Protein AF-A0A357D593-F1 (afdb_monomer_lite)

Radius of gyration: 16.41 Å; chains: 1; bounding box: 34×24×51 Å

Secondary structure (DSSP, 8-state):
---------------SSS--------------SS-HHHHGGGEEEEEETTTTEEEEEETT-TT-TT--EEEE---SS-GGG------HHHHH-TT-----

pLDDT: mean 88.84, std 8.5, range [47.25, 97.44]

Foldseek 3Di:
DPPDDDDDDDDDDDPDPDDDDDDDDDDDQDQQDDGRVVQVVQKDWDQDPVVLWIWIHRPVDPVCRPDIDIDHDDDPDDSVVDDDDPDPCVVQPDVGDPDD

Structure (mmCIF, N/CA/C/O backbone):
data_AF-A0A357D593-F1
#
_entry.id   AF-A0A357D593-F1
#
loop_
_atom_site.group_PDB
_atom_site.id
_atom_site.type_symbol
_atom_site.label_atom_id
_atom_site.label_alt_id
_atom_site.label_comp_id
_atom_site.label_asym_id
_atom_site.label_entity_id
_atom_site.label_seq_id
_atom_site.pdbx_PDB_ins_code
_atom_site.Cartn_x
_atom_site.Cartn_y
_atom_site.Cartn_z
_atom_site.occupancy
_atom_site.B_iso_or_equiv
_atom_site.auth_seq_id
_atom_site.auth_comp_id
_atom_site.auth_asym_id
_atom_site.auth_atom_id
_atom_site.pdbx_PDB_model_num
ATOM 1 N N . MET A 1 1 ? -7.719 -14.061 -19.957 1.00 47.25 1 MET A N 1
ATOM 2 C CA . MET A 1 1 ? -6.507 -13.884 -19.135 1.00 47.25 1 MET A CA 1
ATOM 3 C C . MET A 1 1 ? -6.987 -13.816 -17.706 1.00 47.25 1 MET A C 1
ATOM 5 O O . MET A 1 1 ? -7.668 -12.855 -17.372 1.00 47.25 1 MET A O 1
ATOM 9 N N . ASP A 1 2 ? -6.719 -14.845 -16.912 1.00 61.16 2 ASP A N 1
ATOM 10 C CA . ASP A 1 2 ? -6.913 -14.758 -15.468 1.00 61.16 2 ASP A CA 1
ATOM 11 C C . ASP A 1 2 ? -5.902 -13.734 -14.951 1.00 61.16 2 ASP A C 1
ATOM 13 O O . ASP A 1 2 ? -4.700 -13.913 -15.133 1.00 61.16 2 ASP A O 1
ATOM 17 N N . ALA A 1 3 ? -6.376 -12.614 -14.411 1.00 68.88 3 ALA A N 1
ATOM 18 C CA . ALA A 1 3 ? -5.523 -11.658 -13.721 1.00 68.88 3 ALA A CA 1
ATOM 19 C C . ALA A 1 3 ? -5.397 -12.153 -12.273 1.00 68.88 3 ALA A C 1
ATOM 21 O O . ALA A 1 3 ? -6.363 -12.020 -11.519 1.00 68.88 3 ALA A O 1
ATOM 22 N N . PRO A 1 4 ? -4.282 -12.794 -11.876 1.00 78.56 4 PRO A N 1
ATOM 23 C CA . PRO A 1 4 ? -4.179 -13.363 -10.542 1.00 78.56 4 PRO A CA 1
ATOM 24 C C . PRO A 1 4 ? -4.175 -12.235 -9.508 1.00 78.56 4 PRO A C 1
ATOM 26 O O . PRO A 1 4 ? -3.259 -11.415 -9.464 1.00 78.56 4 PRO A O 1
ATOM 29 N N . VAL A 1 5 ? -5.204 -12.210 -8.663 1.00 89.44 5 VAL A N 1
ATOM 30 C CA . VAL A 1 5 ? -5.307 -11.296 -7.523 1.00 89.44 5 VAL A CA 1
ATOM 31 C C . VAL A 1 5 ? -5.110 -12.096 -6.244 1.00 89.44 5 VAL A C 1
ATOM 33 O O . VAL A 1 5 ? -5.758 -13.120 -6.032 1.00 89.44 5 VAL A O 1
ATOM 36 N N . LYS A 1 6 ? -4.224 -11.618 -5.367 1.00 91.75 6 LYS A N 1
ATOM 37 C CA . LYS A 1 6 ? -4.105 -12.140 -4.005 1.00 91.75 6 LYS A CA 1
ATOM 38 C C . LYS A 1 6 ? -5.057 -11.368 -3.098 1.00 91.75 6 LYS A C 1
ATOM 40 O O . LYS A 1 6 ? -4.897 -10.163 -2.933 1.00 91.75 6 LYS A O 1
ATOM 45 N N . ILE A 1 7 ? -6.006 -12.071 -2.488 1.00 93.25 7 ILE A N 1
ATOM 46 C CA . ILE A 1 7 ? -6.930 -11.499 -1.505 1.00 93.25 7 ILE A CA 1
ATOM 47 C C . ILE A 1 7 ? -6.469 -11.906 -0.105 1.00 93.25 7 ILE A C 1
ATOM 49 O O . ILE A 1 7 ? -6.196 -13.077 0.156 1.00 93.25 7 ILE A O 1
ATOM 53 N N . LEU A 1 8 ? -6.373 -10.926 0.790 1.00 94.31 8 LEU A N 1
ATOM 54 C CA . LEU A 1 8 ? -6.097 -11.108 2.212 1.00 94.31 8 LEU A CA 1
ATOM 55 C C . LEU A 1 8 ? -7.285 -10.551 2.994 1.00 94.31 8 LEU A C 1
ATOM 57 O O . LEU A 1 8 ? -7.742 -9.450 2.704 1.00 94.31 8 LEU A O 1
ATOM 61 N N . SER A 1 9 ? -7.775 -11.305 3.976 1.00 95.25 9 SER A N 1
ATOM 62 C CA . SER A 1 9 ? -8.865 -10.879 4.857 1.00 95.25 9 SER A CA 1
ATOM 63 C C . SER A 1 9 ? -8.381 -10.892 6.299 1.00 95.25 9 SER A C 1
ATOM 65 O O . SER A 1 9 ? -7.834 -11.896 6.755 1.00 95.25 9 SER A O 1
ATOM 67 N N . LEU A 1 10 ? -8.595 -9.787 7.010 1.00 95.00 10 LEU A N 1
ATOM 68 C CA . LEU A 1 10 ? -8.281 -9.633 8.426 1.00 95.00 10 LEU A CA 1
ATOM 69 C C . LEU A 1 10 ? -9.560 -9.252 9.172 1.00 95.00 10 LEU A C 1
ATOM 71 O O . LEU A 1 10 ? -10.221 -8.278 8.821 1.00 95.00 10 LEU A O 1
ATOM 75 N N . THR A 1 11 ? -9.884 -10.004 10.219 1.00 94.94 11 THR A N 1
ATOM 76 C CA . THR A 1 11 ? -10.983 -9.694 11.136 1.00 94.94 11 THR A CA 1
ATOM 77 C C . THR A 1 11 ? -10.395 -9.434 12.512 1.00 94.94 11 THR A C 1
ATOM 79 O O . THR A 1 11 ? -9.663 -10.269 13.038 1.00 94.94 11 THR A O 1
ATOM 82 N N . LEU A 1 12 ? -10.709 -8.274 13.085 1.00 93.38 12 LEU A N 1
ATOM 83 C CA . LEU A 1 12 ? -10.288 -7.886 14.427 1.00 93.38 12 LEU A CA 1
ATOM 84 C C . LEU A 1 12 ? -11.505 -7.889 15.350 1.00 93.38 12 LEU A C 1
ATOM 86 O O . LEU A 1 12 ? -12.553 -7.349 15.001 1.00 93.38 12 LEU A O 1
ATOM 90 N N . GLN A 1 13 ? -11.356 -8.491 16.527 1.00 94.94 13 GLN A N 1
ATOM 91 C CA . GLN A 1 13 ? -12.378 -8.509 17.567 1.00 94.94 13 GLN A CA 1
ATOM 92 C C . GLN A 1 13 ? -11.778 -7.951 18.854 1.00 94.94 13 GLN A C 1
ATOM 94 O O . GLN A 1 13 ? -10.794 -8.483 19.363 1.00 94.94 13 GLN A O 1
ATOM 99 N N . ASN A 1 14 ? -12.388 -6.896 19.392 1.00 95.50 14 ASN A N 1
ATOM 100 C CA . ASN A 1 14 ? -12.081 -6.431 20.738 1.00 95.50 14 ASN A CA 1
ATOM 101 C C . ASN A 1 14 ? -12.795 -7.338 21.751 1.00 95.50 14 ASN A C 1
ATOM 103 O O . ASN A 1 14 ? -14.022 -7.423 21.749 1.00 95.50 14 ASN A O 1
ATOM 107 N N . THR A 1 15 ? -12.032 -8.049 22.578 1.00 97.00 15 THR A N 1
ATOM 108 C CA . THR A 1 15 ? -12.555 -9.015 23.559 1.00 97.00 15 THR A CA 1
ATOM 109 C C . THR A 1 15 ? -12.776 -8.410 24.944 1.00 97.00 15 THR A C 1
ATOM 111 O O . THR A 1 15 ? -13.259 -9.096 25.841 1.00 97.00 15 THR A O 1
ATOM 114 N N . GLU A 1 16 ? -12.404 -7.147 25.140 1.00 96.62 16 GLU A N 1
ATOM 115 C CA . GLU A 1 16 ? -12.501 -6.442 26.414 1.00 96.62 16 GLU A CA 1
ATOM 116 C C . GLU A 1 16 ? -13.566 -5.343 26.353 1.00 96.62 16 GLU A C 1
ATOM 118 O O . GLU A 1 16 ? -13.900 -4.831 25.286 1.00 96.62 16 GLU A O 1
ATOM 123 N N . ASN A 1 17 ? -14.078 -4.930 27.514 1.00 96.31 17 ASN A N 1
ATOM 124 C CA . ASN A 1 17 ? -15.085 -3.867 27.613 1.00 96.31 17 ASN A CA 1
ATOM 125 C C . ASN A 1 17 ? -14.459 -2.458 27.687 1.00 96.31 17 ASN A C 1
ATOM 127 O O . ASN A 1 17 ? -14.912 -1.602 28.445 1.00 96.31 17 ASN A O 1
ATOM 131 N N . VAL A 1 18 ? -13.366 -2.245 26.953 1.00 97.44 18 VAL A N 1
ATOM 132 C CA . VAL A 1 18 ? -12.633 -0.975 26.879 1.00 97.44 18 VAL A CA 1
ATOM 133 C C . VAL A 1 18 ? -12.427 -0.634 25.412 1.00 97.44 18 VAL A C 1
ATOM 135 O O . VAL A 1 18 ? -12.052 -1.504 24.628 1.00 97.44 18 VAL A O 1
ATOM 138 N N . GLU A 1 19 ? -12.667 0.619 25.039 1.00 96.38 19 GLU A N 1
ATOM 139 C CA . GLU A 1 19 ? -12.468 1.099 23.672 1.00 96.38 19 GLU A CA 1
ATOM 140 C C . GLU A 1 19 ? -10.993 0.990 23.243 1.00 96.38 19 GLU A C 1
ATOM 142 O O . GLU A 1 19 ? -10.073 1.216 24.034 1.00 96.38 19 GLU A O 1
ATOM 147 N N . ARG A 1 20 ? -10.766 0.602 21.984 1.00 94.88 20 ARG A N 1
ATOM 148 C CA . ARG A 1 20 ? -9.434 0.431 21.394 1.00 94.88 20 ARG A CA 1
ATOM 149 C C . ARG A 1 20 ? -9.385 1.160 20.060 1.00 94.88 20 ARG A C 1
ATOM 151 O O . ARG A 1 20 ? -10.199 0.888 19.183 1.00 94.88 20 ARG A O 1
ATOM 158 N N . GLU A 1 21 ? -8.389 2.019 19.903 1.00 92.06 21 GLU A N 1
ATOM 159 C CA . GLU A 1 21 ? -8.020 2.603 18.618 1.00 92.06 21 GLU A CA 1
ATOM 160 C C . GLU A 1 21 ? -6.879 1.770 18.023 1.00 92.06 21 GLU A C 1
ATOM 162 O O . GLU A 1 21 ? -5.872 1.519 18.690 1.00 92.06 21 GLU A O 1
ATOM 167 N N . LEU A 1 22 ? -7.063 1.270 16.801 1.00 91.94 22 LEU A N 1
ATOM 168 C CA . LEU A 1 22 ? -6.127 0.359 16.145 1.00 91.94 22 LEU A CA 1
ATOM 169 C C . LEU A 1 22 ? -5.811 0.857 14.738 1.00 91.94 22 LEU A C 1
ATOM 171 O O . LEU A 1 22 ? -6.718 1.173 13.971 1.00 91.94 22 LEU A O 1
ATOM 175 N N . SER A 1 23 ? -4.532 0.801 14.379 1.00 92.44 23 SER A N 1
ATOM 176 C CA . SER A 1 23 ? -4.066 1.011 13.009 1.00 92.44 23 SER A CA 1
ATOM 177 C C . SER A 1 23 ? -3.519 -0.296 12.453 1.00 92.44 23 SER A C 1
ATOM 179 O O . SER A 1 23 ? -2.765 -1.003 13.122 1.00 92.44 23 SER A O 1
ATOM 181 N N . VAL A 1 24 ? -3.895 -0.619 11.217 1.00 93.12 24 VAL A N 1
ATOM 182 C CA . VAL A 1 24 ? -3.414 -1.803 10.500 1.00 93.12 24 VAL A CA 1
ATOM 183 C C . VAL A 1 24 ? -2.610 -1.341 9.300 1.00 93.12 24 VAL A C 1
ATOM 185 O O . VAL A 1 24 ? -3.118 -0.586 8.474 1.00 93.12 24 VAL A O 1
ATOM 188 N N . THR A 1 25 ? -1.393 -1.861 9.165 1.00 93.06 25 THR A N 1
ATOM 189 C CA . THR A 1 25 ? -0.547 -1.572 8.007 1.00 93.06 25 THR A CA 1
ATOM 190 C C . THR A 1 25 ? -0.150 -2.858 7.308 1.00 93.06 25 THR A C 1
ATOM 192 O O . THR A 1 25 ? 0.370 -3.784 7.930 1.00 93.06 25 THR A O 1
ATOM 195 N N . TYR A 1 26 ? -0.378 -2.909 5.997 1.00 93.31 26 TYR A N 1
ATOM 196 C CA . TYR A 1 26 ? 0.119 -3.981 5.148 1.00 93.31 26 TYR A CA 1
ATOM 197 C C . TYR A 1 26 ? 1.369 -3.513 4.405 1.00 93.31 26 TYR A C 1
ATOM 199 O O . TYR A 1 26 ? 1.313 -2.561 3.630 1.00 93.31 26 TYR A O 1
ATOM 207 N N . TYR A 1 27 ? 2.489 -4.194 4.638 1.00 92.38 27 TYR A N 1
ATOM 208 C CA . TYR A 1 27 ? 3.755 -3.928 3.964 1.00 92.38 27 TYR A CA 1
ATOM 209 C C . TYR A 1 27 ? 4.050 -5.007 2.925 1.00 92.38 27 TYR A C 1
ATOM 211 O O . TYR A 1 27 ? 3.923 -6.203 3.197 1.00 92.38 27 TYR A O 1
ATOM 219 N N . LEU A 1 28 ? 4.500 -4.583 1.747 1.00 92.25 28 LEU A N 1
ATOM 220 C CA . LEU A 1 28 ? 5.019 -5.462 0.709 1.00 92.25 28 LEU A CA 1
ATOM 221 C C . LEU A 1 28 ? 6.156 -4.770 -0.041 1.00 92.25 28 LEU A C 1
ATOM 223 O O . LEU A 1 28 ? 6.235 -3.543 -0.071 1.00 92.25 28 LEU A O 1
ATOM 227 N N . GLU A 1 29 ? 7.009 -5.556 -0.692 1.00 90.44 29 GLU A N 1
ATOM 228 C CA . GLU A 1 29 ? 8.054 -5.035 -1.572 1.00 90.44 29 GLU A CA 1
ATOM 229 C C . GLU A 1 29 ? 7.777 -5.429 -3.022 1.00 90.44 29 GLU A C 1
ATOM 231 O O . GLU A 1 29 ? 7.669 -6.609 -3.364 1.00 90.44 29 GLU A O 1
ATOM 236 N N . TRP A 1 30 ? 7.666 -4.423 -3.888 1.00 92.44 30 TRP A N 1
ATOM 237 C CA . TRP A 1 30 ? 7.454 -4.613 -5.317 1.00 92.44 30 TRP A CA 1
ATOM 238 C C . TRP A 1 30 ? 8.708 -5.195 -5.982 1.00 92.44 30 TRP A C 1
ATOM 240 O O . TRP A 1 30 ? 9.800 -4.645 -5.855 1.00 92.44 30 TRP A O 1
ATOM 250 N N . VAL A 1 31 ? 8.547 -6.289 -6.734 1.00 90.56 31 VAL A N 1
ATOM 251 C CA . VAL A 1 31 ? 9.622 -6.843 -7.579 1.00 90.56 31 VAL A CA 1
ATOM 252 C C . VAL A 1 31 ? 9.511 -6.337 -9.016 1.00 90.56 31 VAL A C 1
ATOM 254 O O . VAL A 1 31 ? 10.499 -5.861 -9.563 1.00 90.56 31 VAL A O 1
ATOM 257 N N . LEU A 1 32 ? 8.321 -6.447 -9.626 1.00 88.38 32 LEU A N 1
ATOM 258 C CA . LEU A 1 32 ? 7.992 -5.974 -10.985 1.00 88.38 32 LEU A CA 1
ATOM 259 C C . LEU A 1 32 ? 9.088 -6.266 -12.037 1.00 88.38 32 LEU A C 1
ATOM 261 O O . LEU A 1 32 ? 9.575 -5.368 -12.726 1.00 88.38 32 LEU A O 1
ATOM 265 N N . GLY A 1 33 ? 9.483 -7.541 -12.126 1.00 85.56 33 GLY A N 1
ATOM 266 C CA . GLY A 1 33 ? 10.487 -8.087 -13.045 1.00 85.56 33 GLY A CA 1
ATOM 267 C C . GLY A 1 33 ? 11.187 -9.303 -12.425 1.00 85.56 33 GLY A C 1
ATOM 268 O O . GLY A 1 33 ? 10.576 -10.018 -11.636 1.00 85.56 33 GLY A O 1
ATOM 269 N N . VAL A 1 34 ? 12.458 -9.542 -12.766 1.00 82.25 34 VAL A N 1
ATOM 270 C CA . VAL A 1 34 ? 13.191 -10.751 -12.329 1.00 82.25 34 VAL A CA 1
ATOM 271 C C . VAL A 1 34 ? 13.701 -10.658 -10.886 1.00 82.25 34 VAL A C 1
ATOM 273 O O . VAL A 1 34 ? 13.685 -11.654 -10.167 1.00 82.25 34 VAL A O 1
ATOM 276 N N . GLY A 1 35 ? 14.146 -9.480 -10.441 1.00 84.44 35 GLY A N 1
ATOM 277 C CA . GLY A 1 35 ? 14.770 -9.325 -9.128 1.00 84.44 35 GLY A CA 1
ATOM 278 C C . GLY A 1 35 ? 14.550 -7.946 -8.522 1.00 84.44 35 GLY A C 1
ATOM 279 O O . GLY A 1 35 ? 14.677 -6.926 -9.197 1.00 84.44 35 GLY A O 1
ATOM 280 N N . ARG A 1 36 ? 14.254 -7.919 -7.219 1.00 85.50 36 ARG A N 1
ATOM 281 C CA . ARG A 1 36 ? 13.971 -6.691 -6.464 1.00 85.50 36 ARG A CA 1
ATOM 282 C C . ARG A 1 36 ? 15.110 -5.680 -6.553 1.00 85.50 36 ARG A C 1
ATOM 284 O O . ARG A 1 36 ? 14.861 -4.522 -6.847 1.00 85.50 36 ARG A O 1
ATOM 291 N N . GLU A 1 37 ? 16.344 -6.105 -6.290 1.00 85.69 37 GLU A N 1
ATOM 292 C CA . GLU A 1 37 ? 17.494 -5.192 -6.198 1.00 85.69 37 GLU A CA 1
ATOM 293 C C . GLU A 1 37 ? 17.752 -4.436 -7.503 1.00 85.69 37 GLU A C 1
ATOM 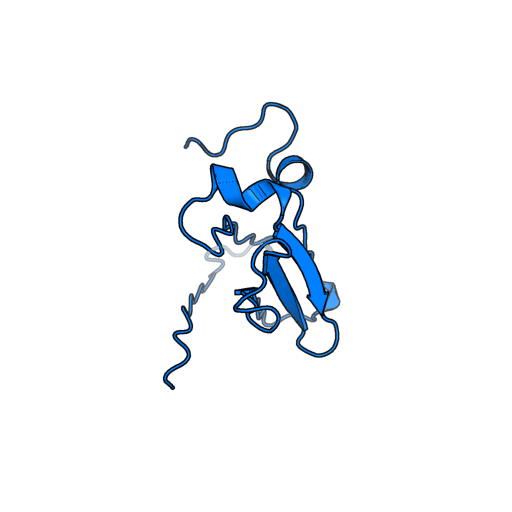295 O O . GLU A 1 37 ? 18.083 -3.256 -7.481 1.00 85.69 37 GLU A O 1
ATOM 300 N N . GLN A 1 38 ? 17.537 -5.105 -8.635 1.00 86.25 38 GLN A N 1
ATOM 301 C CA . GLN A 1 38 ? 17.738 -4.526 -9.961 1.00 86.25 38 GLN A CA 1
ATOM 302 C C . GL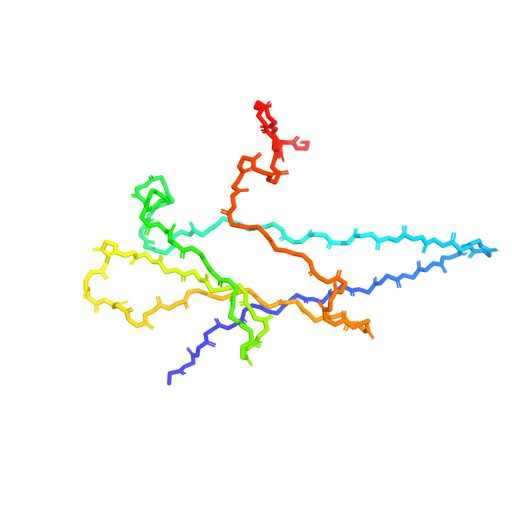N A 1 38 ? 16.613 -3.554 -10.333 1.00 86.25 38 GLN A C 1
ATOM 304 O O . GLN A 1 38 ? 16.856 -2.559 -11.008 1.00 86.25 38 GLN A O 1
ATOM 309 N N . ASN A 1 39 ? 15.387 -3.828 -9.878 1.00 87.38 39 ASN A N 1
ATOM 310 C CA . ASN A 1 39 ? 14.201 -3.075 -10.278 1.00 87.38 39 ASN A CA 1
ATOM 311 C C . ASN A 1 39 ? 13.827 -1.947 -9.319 1.00 87.38 39 ASN A C 1
ATOM 313 O O . ASN A 1 39 ? 13.216 -0.978 -9.760 1.00 87.38 39 ASN A O 1
ATOM 317 N N . ALA A 1 40 ? 14.173 -2.052 -8.033 1.00 88.75 40 ALA A N 1
ATOM 318 C CA . ALA A 1 40 ? 13.760 -1.105 -6.998 1.00 88.75 40 ALA A CA 1
ATOM 319 C C . ALA A 1 40 ? 14.000 0.374 -7.371 1.00 88.75 40 ALA A C 1
ATOM 321 O O . ALA A 1 40 ? 13.074 1.162 -7.182 1.00 88.75 40 ALA A O 1
ATOM 322 N N . PRO A 1 41 ? 15.144 0.772 -7.972 1.00 90.81 41 PRO A N 1
ATOM 323 C CA . PRO A 1 41 ? 15.368 2.164 -8.379 1.00 90.81 41 PRO A CA 1
ATOM 324 C C . PRO A 1 41 ? 14.443 2.668 -9.498 1.00 90.81 41 PRO A C 1
ATOM 326 O O . PRO A 1 41 ? 14.331 3.873 -9.706 1.00 90.81 41 PRO A O 1
ATOM 329 N N . PHE A 1 42 ? 13.806 1.762 -10.242 1.00 91.31 42 PHE A N 1
ATOM 330 C CA . PHE A 1 42 ? 12.961 2.067 -11.400 1.00 91.31 42 PHE A CA 1
ATOM 331 C C . PHE A 1 42 ? 11.470 1.865 -11.117 1.00 91.31 42 PHE A C 1
ATOM 333 O O . PHE A 1 42 ? 10.640 2.030 -12.017 1.00 91.31 42 PHE A O 1
ATOM 340 N N . ILE A 1 43 ? 11.114 1.492 -9.888 1.00 92.62 43 ILE A N 1
ATOM 341 C CA . ILE A 1 43 ? 9.721 1.346 -9.488 1.00 92.62 43 ILE A CA 1
ATOM 342 C C . ILE A 1 43 ? 9.193 2.703 -9.040 1.00 92.62 43 ILE A C 1
ATOM 344 O O . ILE A 1 43 ? 9.683 3.302 -8.088 1.00 92.62 43 ILE A O 1
ATOM 348 N N . ILE A 1 44 ? 8.155 3.167 -9.729 1.00 93.56 44 ILE A N 1
ATOM 349 C CA . ILE A 1 44 ? 7.399 4.356 -9.348 1.00 93.56 44 ILE A CA 1
ATOM 350 C C . ILE A 1 44 ? 6.060 3.896 -8.797 1.00 93.56 44 ILE A C 1
ATOM 352 O O . ILE A 1 44 ? 5.384 3.064 -9.410 1.00 93.56 44 ILE A O 1
ATOM 356 N N . THR A 1 45 ? 5.684 4.466 -7.657 1.00 95.38 45 THR A N 1
ATOM 357 C CA . THR A 1 45 ? 4.372 4.268 -7.049 1.00 95.38 45 THR A CA 1
ATOM 358 C C . THR A 1 45 ? 3.558 5.555 -7.090 1.00 95.38 45 THR A C 1
ATOM 360 O O . THR A 1 45 ? 4.110 6.653 -7.169 1.00 95.38 45 THR A O 1
ATOM 363 N N . GLY A 1 46 ? 2.236 5.423 -7.071 1.00 94.50 46 GLY A N 1
ATOM 364 C CA . GLY A 1 46 ? 1.322 6.555 -7.001 1.00 94.50 46 GLY A CA 1
ATOM 365 C C . GLY A 1 46 ? -0.059 6.108 -6.555 1.00 94.50 46 GLY A C 1
ATOM 366 O O . GLY A 1 46 ? -0.542 5.064 -6.994 1.00 94.50 46 GLY A O 1
ATOM 367 N N . TYR A 1 47 ? -0.678 6.883 -5.668 1.00 93.38 47 TYR A N 1
ATOM 368 C CA . TYR A 1 47 ? -2.065 6.660 -5.282 1.00 93.38 47 TYR A CA 1
ATOM 369 C C . TYR A 1 47 ? -2.989 7.138 -6.403 1.00 93.38 47 TYR A C 1
ATOM 371 O O . TYR A 1 47 ? -2.933 8.304 -6.800 1.00 93.38 47 TYR A O 1
ATOM 379 N N . ASP A 1 48 ? -3.826 6.242 -6.914 1.00 92.81 48 ASP A N 1
ATOM 380 C CA . ASP A 1 48 ? -4.839 6.569 -7.908 1.00 92.81 48 ASP A CA 1
ATOM 381 C C . ASP A 1 48 ? -6.192 6.781 -7.225 1.00 92.81 48 ASP A C 1
ATOM 383 O O . ASP A 1 48 ? -6.806 5.846 -6.715 1.00 92.81 48 ASP A O 1
ATOM 387 N N . GLN A 1 49 ? -6.667 8.027 -7.234 1.00 90.19 49 GLN A N 1
ATOM 388 C CA . GLN A 1 49 ? -7.919 8.410 -6.575 1.00 90.19 49 GLN A CA 1
ATOM 389 C C . GLN A 1 49 ? -9.154 7.761 -7.206 1.00 90.19 49 GLN A C 1
ATOM 391 O O . GLN A 1 49 ? -10.155 7.583 -6.523 1.00 90.19 49 GLN A O 1
ATOM 396 N N . ASN A 1 50 ? -9.097 7.408 -8.494 1.00 91.69 50 ASN A N 1
ATOM 397 C CA . ASN A 1 50 ? -10.242 6.822 -9.189 1.00 91.69 50 ASN A CA 1
ATOM 398 C C . ASN A 1 50 ? -10.488 5.371 -8.763 1.00 91.69 50 ASN A C 1
ATOM 400 O O . ASN A 1 50 ? -11.635 4.956 -8.625 1.00 91.69 50 ASN A O 1
ATOM 404 N N . SER A 1 51 ? -9.417 4.595 -8.579 1.00 90.12 51 SER A N 1
ATOM 405 C CA . SER A 1 51 ? -9.493 3.202 -8.127 1.00 90.12 51 SER A CA 1
ATOM 406 C C . SER A 1 51 ? -9.365 3.029 -6.613 1.00 90.12 51 SER A C 1
ATOM 408 O O . SER A 1 51 ? -9.691 1.958 -6.105 1.00 90.12 51 SER A O 1
ATOM 410 N N . GLY A 1 52 ? -8.875 4.041 -5.891 1.00 90.62 52 GLY A N 1
ATOM 411 C CA . GLY A 1 52 ? -8.605 3.954 -4.454 1.00 90.62 52 GLY A CA 1
ATOM 412 C C . GLY A 1 52 ? -7.414 3.051 -4.113 1.00 90.62 52 GLY A C 1
ATOM 413 O O . GLY A 1 52 ? -7.324 2.532 -2.997 1.00 90.62 52 GLY A O 1
ATOM 414 N N . ALA A 1 53 ? -6.514 2.818 -5.074 1.00 93.19 53 ALA A N 1
ATOM 415 C CA . ALA A 1 53 ? -5.406 1.878 -4.949 1.00 93.19 53 ALA A CA 1
ATOM 416 C C . ALA A 1 53 ? -4.042 2.561 -5.092 1.00 93.19 53 ALA A C 1
ATOM 418 O O . ALA A 1 53 ? -3.864 3.526 -5.840 1.00 93.19 53 ALA A O 1
ATOM 419 N N . LEU A 1 54 ? -3.039 1.999 -4.418 1.00 94.88 54 LEU A N 1
ATOM 420 C CA . LEU A 1 54 ? -1.643 2.300 -4.702 1.00 94.88 54 LEU A CA 1
ATOM 421 C C . LEU A 1 54 ? -1.218 1.520 -5.944 1.00 94.88 54 LEU A C 1
ATOM 423 O O . LEU A 1 54 ? -1.158 0.290 -5.926 1.00 94.88 54 LEU A O 1
ATOM 427 N N . LEU A 1 55 ? -0.902 2.240 -7.013 1.00 94.81 55 LEU A N 1
ATOM 428 C CA . LEU A 1 55 ? -0.369 1.670 -8.240 1.00 94.81 55 LEU A CA 1
ATOM 429 C C . LEU A 1 55 ? 1.155 1.663 -8.197 1.00 94.81 55 LEU A C 1
ATOM 431 O O . LEU A 1 55 ? 1.775 2.585 -7.670 1.00 94.81 55 LEU A O 1
ATOM 435 N N . ALA A 1 56 ? 1.760 0.641 -8.792 1.00 94.50 56 ALA A N 1
ATOM 436 C CA . ALA A 1 56 ? 3.201 0.501 -8.925 1.00 94.50 56 ALA A CA 1
ATOM 437 C C . ALA A 1 56 ? 3.562 0.035 -10.336 1.00 94.50 56 ALA A C 1
ATOM 439 O O . ALA A 1 56 ? 2.951 -0.892 -10.868 1.00 94.50 56 ALA A O 1
ATOM 440 N N . ARG A 1 57 ? 4.582 0.643 -10.942 1.00 93.00 57 ARG A N 1
ATOM 441 C CA . ARG A 1 57 ? 5.108 0.216 -12.246 1.00 93.00 57 ARG A CA 1
ATOM 442 C C . ARG A 1 57 ? 6.622 0.328 -12.303 1.00 93.00 57 ARG A C 1
ATOM 444 O O . ARG A 1 57 ? 7.199 1.220 -11.689 1.00 93.00 57 ARG A O 1
ATOM 451 N N . ASN A 1 58 ? 7.244 -0.536 -13.097 1.00 91.94 58 ASN A N 1
ATOM 452 C CA . ASN A 1 58 ? 8.663 -0.452 -13.426 1.00 91.94 58 ASN A CA 1
ATOM 453 C C . ASN A 1 58 ? 8.834 0.344 -14.730 1.00 91.94 58 ASN A C 1
ATOM 455 O O . ASN A 1 58 ? 8.457 -0.138 -15.797 1.00 91.94 58 ASN A O 1
ATOM 459 N N . VAL A 1 59 ? 9.393 1.556 -14.663 1.00 88.75 59 VAL A N 1
ATOM 460 C CA . VAL A 1 59 ? 9.532 2.428 -15.849 1.00 88.75 59 VAL A CA 1
ATOM 461 C C . VAL A 1 59 ? 10.672 2.029 -16.786 1.00 88.75 59 VAL A C 1
ATOM 463 O O . VAL A 1 59 ? 10.744 2.528 -17.907 1.00 88.75 59 VAL A O 1
ATOM 466 N N . TYR A 1 60 ? 11.560 1.134 -16.352 1.00 85.25 60 TYR A N 1
ATOM 467 C CA . TYR A 1 60 ? 12.652 0.631 -17.184 1.00 85.25 60 TYR A CA 1
ATOM 468 C C . TYR A 1 60 ? 12.180 -0.455 -18.165 1.00 85.25 60 TYR A C 1
ATOM 470 O O . TYR A 1 60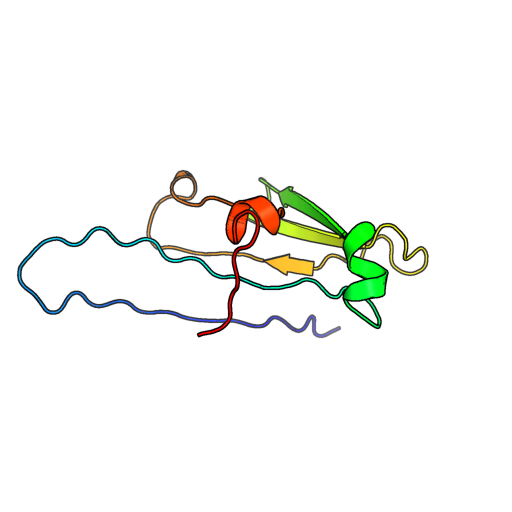 ? 12.769 -0.635 -19.232 1.00 85.25 60 TYR A O 1
ATOM 478 N N . GLN A 1 61 ? 11.085 -1.151 -17.843 1.00 76.88 61 GLN A N 1
ATOM 479 C CA . GLN A 1 61 ? 10.563 -2.240 -18.661 1.00 76.88 61 GLN A CA 1
ATOM 480 C C . GLN A 1 61 ? 9.723 -1.715 -19.835 1.00 76.88 61 GLN A C 1
ATOM 482 O O . GLN A 1 61 ? 8.538 -1.413 -19.699 1.00 76.88 61 GLN A O 1
ATOM 487 N N . LYS A 1 62 ? 10.346 -1.627 -21.015 1.00 71.81 62 LYS A N 1
ATOM 488 C CA . LYS A 1 62 ? 9.725 -1.071 -22.232 1.00 71.81 62 LYS A CA 1
ATOM 489 C C . LYS A 1 62 ? 8.721 -1.998 -22.911 1.00 71.81 62 LYS A C 1
ATOM 491 O O . LYS A 1 62 ? 7.857 -1.508 -23.629 1.00 71.81 62 LYS A O 1
ATOM 496 N N . ASP A 1 63 ? 8.816 -3.302 -22.668 1.00 73.69 63 ASP A N 1
ATOM 497 C CA . ASP A 1 63 ? 7.966 -4.300 -23.331 1.00 73.69 63 ASP A CA 1
ATOM 498 C C . ASP A 1 63 ? 6.551 -4.354 -22.733 1.00 73.69 63 ASP A C 1
ATOM 500 O O . ASP A 1 63 ? 5.611 -4.822 -23.370 1.00 73.69 63 ASP A O 1
ATOM 504 N N . PHE A 1 64 ? 6.381 -3.830 -21.512 1.00 69.06 64 PHE A N 1
ATOM 505 C CA . PHE A 1 64 ? 5.140 -3.924 -20.743 1.00 69.06 64 PHE A CA 1
ATOM 506 C C . PHE A 1 64 ? 4.760 -2.595 -20.060 1.00 69.06 64 PHE A C 1
ATOM 508 O O . PHE A 1 64 ? 4.495 -2.574 -18.858 1.00 69.06 64 PHE A O 1
ATOM 515 N N . PRO A 1 65 ? 4.675 -1.471 -20.797 1.00 67.75 65 PRO A N 1
ATOM 516 C CA . PRO A 1 65 ? 4.485 -0.140 -20.208 1.00 67.75 65 PRO A CA 1
ATOM 517 C C . PRO A 1 65 ? 3.121 0.037 -19.520 1.00 67.75 65 PRO A C 1
ATOM 519 O O . PRO A 1 65 ? 2.958 0.931 -18.693 1.00 67.75 65 PRO A O 1
ATOM 522 N N . ALA A 1 66 ? 2.149 -0.817 -19.856 1.00 73.44 66 ALA A N 1
ATOM 523 C CA . ALA A 1 66 ? 0.807 -0.837 -19.279 1.00 73.44 66 ALA A CA 1
ATOM 524 C C . ALA A 1 66 ? 0.643 -1.845 -18.123 1.00 73.44 66 ALA A C 1
ATOM 526 O O . ALA A 1 66 ? -0.477 -2.061 -17.668 1.00 73.44 66 ALA A O 1
ATOM 527 N N . HIS A 1 67 ? 1.719 -2.495 -17.664 1.00 82.62 67 HIS A N 1
ATOM 528 C CA . HIS A 1 67 ? 1.637 -3.441 -16.551 1.00 82.62 67 HIS A CA 1
ATOM 529 C C . HIS A 1 67 ? 1.837 -2.720 -15.223 1.00 82.62 67 HIS A C 1
ATOM 531 O O . HIS A 1 67 ? 2.911 -2.189 -14.933 1.00 82.62 67 HIS A O 1
ATOM 537 N N . TYR A 1 68 ? 0.787 -2.749 -14.411 1.00 89.62 68 TYR A N 1
ATOM 538 C CA . TYR A 1 68 ? 0.776 -2.193 -13.070 1.00 89.62 68 TYR A CA 1
ATOM 539 C C . TYR A 1 68 ? 0.605 -3.319 -12.056 1.00 89.62 68 TYR A C 1
ATOM 541 O O . TYR A 1 68 ? -0.265 -4.177 -12.199 1.00 89.62 68 TYR A O 1
ATOM 549 N N . GLY A 1 69 ? 1.428 -3.289 -11.013 1.00 92.12 69 GLY A N 1
ATOM 550 C CA . GLY A 1 69 ? 1.041 -3.855 -9.730 1.00 92.12 69 GLY A CA 1
ATOM 551 C C . GLY A 1 69 ? 0.077 -2.893 -9.044 1.00 92.12 69 GLY A C 1
ATOM 552 O O . GLY A 1 69 ? 0.172 -1.679 -9.230 1.00 92.12 69 GLY A O 1
ATOM 553 N N . PHE A 1 70 ? -0.844 -3.424 -8.252 1.00 94.00 70 PHE A N 1
ATOM 554 C CA . PHE A 1 70 ? -1.733 -2.605 -7.441 1.00 94.00 70 PHE A CA 1
ATOM 555 C C . PHE A 1 70 ? -1.884 -3.198 -6.045 1.00 94.00 70 PHE A C 1
ATOM 557 O O . PHE A 1 70 ? -1.823 -4.415 -5.858 1.00 94.00 70 PHE A O 1
ATOM 564 N N . LEU A 1 71 ? -2.082 -2.319 -5.070 1.00 95.19 71 LEU A N 1
ATOM 565 C CA . LEU A 1 71 ? -2.459 -2.663 -3.710 1.00 95.19 71 LEU A CA 1
ATOM 566 C C . LEU A 1 71 ? -3.699 -1.851 -3.342 1.00 95.19 71 LEU A C 1
ATOM 568 O O . LEU A 1 71 ? -3.662 -0.623 -3.334 1.00 95.19 71 LEU A O 1
ATOM 572 N N . GLY A 1 72 ? -4.787 -2.551 -3.037 1.00 93.50 72 GLY A N 1
ATOM 573 C CA . GLY A 1 72 ? -5.997 -1.965 -2.474 1.00 93.50 72 GLY A CA 1
ATOM 574 C C . GLY A 1 72 ? -6.150 -2.382 -1.018 1.00 93.50 72 GLY A C 1
ATOM 575 O O . GLY A 1 72 ? -5.832 -3.517 -0.660 1.00 93.50 72 GLY A O 1
ATOM 576 N N . ILE A 1 73 ? -6.660 -1.474 -0.190 1.00 93.12 73 ILE A N 1
ATOM 577 C CA . ILE A 1 73 ? -7.119 -1.789 1.159 1.00 93.12 73 ILE A CA 1
ATOM 578 C C . ILE A 1 73 ? -8.568 -1.343 1.280 1.00 93.12 73 ILE A C 1
ATOM 580 O O . ILE A 1 73 ? -8.914 -0.203 0.971 1.00 93.12 73 ILE A O 1
ATOM 584 N N . TRP A 1 74 ? -9.418 -2.264 1.713 1.00 91.12 74 TRP A N 1
ATOM 585 C CA . TRP A 1 74 ? -10.795 -1.959 2.044 1.00 91.12 74 TRP A CA 1
ATOM 586 C C . TRP A 1 74 ? -10.976 -2.108 3.548 1.00 91.12 74 TRP A C 1
ATOM 588 O O . TRP A 1 74 ? -10.613 -3.125 4.139 1.00 91.12 74 TRP A O 1
ATOM 598 N N . THR A 1 75 ? -11.524 -1.068 4.154 1.00 89.19 75 THR A N 1
ATOM 599 C CA . THR A 1 75 ? -11.875 -0.998 5.570 1.00 89.19 75 THR A CA 1
ATOM 600 C C . THR A 1 75 ? -13.355 -0.641 5.671 1.00 89.19 75 THR A C 1
ATOM 602 O O . THR A 1 75 ? -13.897 -0.010 4.765 1.00 89.19 75 THR A O 1
ATOM 605 N N . GLY A 1 76 ? -14.015 -1.023 6.768 1.00 86.44 76 GLY A N 1
ATOM 606 C CA . GLY A 1 76 ? -15.403 -0.612 7.022 1.00 86.44 76 GLY A CA 1
ATOM 607 C C . GLY A 1 76 ? -15.567 0.888 7.316 1.00 86.44 76 GLY A C 1
ATOM 608 O O . GLY A 1 76 ? -16.690 1.381 7.317 1.00 86.44 76 GLY A O 1
ATOM 609 N N . GLY A 1 77 ? -14.462 1.596 7.576 1.00 86.75 77 GLY A N 1
ATOM 610 C CA . GLY A 1 77 ? -14.415 3.046 7.764 1.00 86.75 77 GLY A CA 1
ATOM 611 C C . GLY A 1 77 ? -14.228 3.823 6.451 1.00 86.75 77 GLY A C 1
ATOM 612 O O . GLY A 1 77 ? -14.053 3.222 5.384 1.00 86.75 77 GLY A O 1
ATOM 613 N N . PRO A 1 78 ? -14.269 5.162 6.512 1.00 88.69 78 PRO A N 1
ATOM 614 C CA . PRO A 1 78 ? -14.163 6.016 5.339 1.00 88.69 78 PRO A CA 1
ATOM 615 C C . PRO A 1 78 ? -12.746 5.999 4.732 1.00 88.69 78 PRO A C 1
ATOM 617 O O . PRO A 1 78 ? -11.756 5.660 5.379 1.00 88.69 78 PRO A O 1
ATOM 620 N N . GLU A 1 79 ? -12.636 6.332 3.443 1.00 85.31 79 GLU A N 1
ATOM 621 C CA . GLU A 1 79 ? -11.371 6.189 2.703 1.00 85.31 79 GLU A CA 1
ATOM 622 C C . GLU A 1 79 ? -10.275 7.154 3.161 1.00 85.31 79 GLU A C 1
ATOM 624 O O . GLU A 1 79 ? -9.096 6.835 3.043 1.00 85.31 79 GLU A O 1
ATOM 629 N N . ASN A 1 80 ? -10.652 8.310 3.711 1.00 87.38 8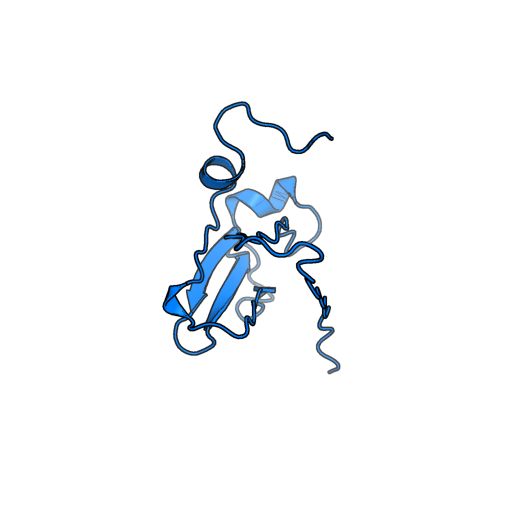0 ASN A N 1
ATOM 630 C CA . ASN A 1 80 ? -9.729 9.315 4.239 1.00 87.38 80 ASN A CA 1
ATOM 631 C C . ASN A 1 80 ? -8.987 8.859 5.506 1.00 87.38 80 ASN A C 1
ATOM 633 O O . ASN A 1 80 ? -8.015 9.506 5.885 1.00 87.38 80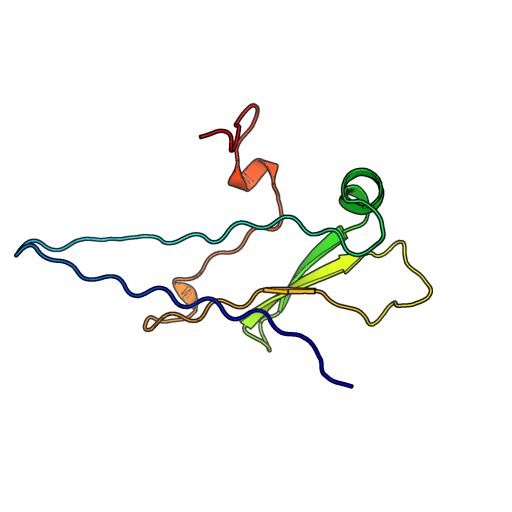 ASN A O 1
ATOM 637 N N . ASP A 1 81 ? -9.408 7.754 6.126 1.00 90.25 81 ASP A N 1
ATOM 638 C CA . ASP A 1 81 ? -8.705 7.146 7.261 1.00 90.25 81 ASP A CA 1
ATOM 639 C C . ASP A 1 81 ? -7.539 6.249 6.802 1.00 90.25 81 ASP A C 1
ATOM 641 O O . ASP A 1 81 ? -6.802 5.691 7.615 1.00 90.25 81 ASP A O 1
ATOM 645 N N . ARG A 1 82 ? -7.363 6.081 5.485 1.00 90.94 82 ARG A N 1
ATOM 646 C CA . ARG A 1 82 ? -6.294 5.281 4.881 1.00 90.94 82 ARG A CA 1
ATOM 647 C C . ARG A 1 82 ? -5.135 6.194 4.492 1.00 90.94 82 ARG A C 1
ATOM 649 O O . ARG A 1 82 ? -5.326 7.221 3.844 1.00 90.94 82 ARG A O 1
ATOM 656 N N . SER A 1 83 ? -3.919 5.780 4.825 1.00 92.12 83 SER A N 1
ATOM 657 C CA . SER A 1 83 ? -2.684 6.439 4.402 1.00 92.12 83 SER A CA 1
ATOM 658 C C . SER A 1 83 ? -1.824 5.496 3.564 1.00 92.12 83 SER A C 1
ATOM 660 O O . SER A 1 83 ? -1.953 4.272 3.631 1.00 92.12 83 SER A O 1
ATOM 662 N N . TRP A 1 84 ? -0.956 6.080 2.739 1.00 93.75 84 TRP A N 1
ATOM 663 C CA . TRP A 1 84 ? -0.135 5.346 1.785 1.00 93.75 84 TRP A CA 1
ATOM 664 C C . TRP A 1 84 ? 1.268 5.926 1.747 1.00 93.75 84 TRP A C 1
ATOM 666 O O . TRP A 1 84 ? 1.438 7.141 1.720 1.00 93.75 84 TRP A O 1
ATOM 676 N N . THR A 1 85 ? 2.260 5.049 1.654 1.00 93.38 85 THR A N 1
ATOM 677 C CA . THR A 1 85 ? 3.618 5.429 1.279 1.00 93.38 85 THR A CA 1
ATOM 678 C C . THR A 1 85 ? 4.197 4.383 0.336 1.00 93.38 85 THR A C 1
ATOM 680 O O . THR A 1 85 ? 3.964 3.181 0.483 1.00 93.38 85 THR A O 1
ATOM 683 N N . GLY A 1 86 ? 4.924 4.859 -0.669 1.00 93.25 86 GLY A N 1
ATOM 684 C CA . GLY A 1 86 ? 5.800 4.037 -1.498 1.00 93.25 86 GLY A CA 1
ATOM 685 C C . GLY A 1 86 ? 7.271 4.163 -1.107 1.00 93.25 86 GLY A C 1
ATOM 686 O O . GLY A 1 86 ? 8.121 3.554 -1.756 1.00 93.25 86 GLY A O 1
ATOM 687 N N . ASP A 1 87 ? 7.578 4.958 -0.079 1.00 91.69 87 ASP A N 1
ATOM 688 C CA . ASP A 1 87 ? 8.928 5.182 0.412 1.00 91.69 87 ASP A CA 1
ATOM 689 C C . ASP A 1 87 ? 9.233 4.211 1.558 1.00 91.69 87 ASP A C 1
ATOM 691 O O . ASP A 1 87 ? 8.708 4.277 2.672 1.00 91.69 87 ASP A O 1
ATOM 695 N N . ARG A 1 88 ? 10.146 3.284 1.276 1.00 90.12 88 ARG A N 1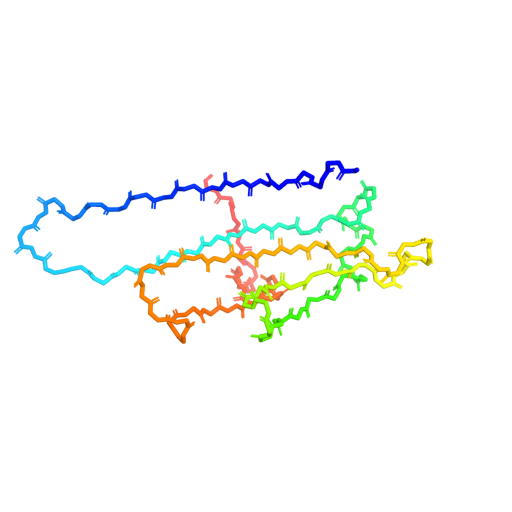
ATOM 696 C CA . ARG A 1 88 ? 10.613 2.304 2.255 1.00 90.12 88 ARG A CA 1
ATOM 697 C C . ARG A 1 88 ? 11.295 2.963 3.459 1.00 90.12 88 ARG A C 1
ATOM 699 O O . ARG A 1 88 ? 11.206 2.426 4.562 1.00 90.12 88 ARG A O 1
ATOM 706 N N . ALA A 1 89 ? 12.009 4.069 3.262 1.00 90.81 89 ALA A N 1
ATOM 707 C CA . ALA A 1 89 ? 12.670 4.792 4.341 1.00 90.81 89 ALA A CA 1
ATOM 708 C C . ALA A 1 89 ? 11.664 5.551 5.215 1.00 90.81 89 ALA A C 1
ATOM 710 O O . ALA A 1 89 ? 11.885 5.634 6.421 1.00 90.81 89 ALA A O 1
ATOM 711 N N . GLU A 1 90 ? 10.559 6.037 4.640 1.00 92.44 90 GLU A N 1
ATOM 712 C CA . GLU A 1 90 ? 9.433 6.597 5.400 1.00 92.44 90 GLU A CA 1
ATOM 713 C C . GLU A 1 90 ? 8.761 5.520 6.263 1.00 92.44 90 GLU A C 1
ATOM 715 O O . GLU A 1 90 ? 8.508 5.750 7.441 1.00 92.44 90 GLU A O 1
ATOM 720 N N . PHE A 1 91 ? 8.538 4.322 5.708 1.00 93.31 91 PHE A N 1
ATOM 721 C CA . PHE A 1 91 ? 7.872 3.238 6.432 1.00 93.31 91 PHE A CA 1
ATOM 722 C C . PHE A 1 91 ? 8.736 2.604 7.535 1.00 93.31 91 PHE A C 1
ATOM 724 O O . PHE A 1 91 ? 8.293 2.453 8.670 1.00 93.31 91 PHE A O 1
ATOM 731 N N . ILE A 1 92 ? 9.967 2.196 7.210 1.00 93.19 92 ILE A N 1
ATOM 732 C CA . ILE A 1 92 ? 10.841 1.445 8.133 1.00 93.19 92 ILE A CA 1
ATOM 733 C C . ILE A 1 92 ? 11.653 2.386 9.033 1.00 93.19 92 ILE A C 1
ATOM 735 O O . ILE A 1 92 ? 12.084 2.000 10.120 1.00 93.19 92 ILE A O 1
ATOM 739 N N . GLY A 1 93 ? 11.889 3.616 8.580 1.00 93.19 93 GLY A N 1
ATOM 740 C CA . GLY A 1 93 ? 12.794 4.555 9.225 1.00 93.19 93 GLY A CA 1
ATOM 741 C C . GLY A 1 93 ? 14.264 4.334 8.855 1.00 93.19 93 GLY A C 1
ATOM 742 O O . GLY A 1 93 ? 14.708 3.262 8.426 1.00 93.19 93 GLY A O 1
ATOM 743 N N . ARG A 1 94 ? 15.065 5.387 9.041 1.00 91.81 94 ARG A N 1
ATOM 744 C CA . ARG A 1 94 ? 16.516 5.345 8.823 1.00 91.81 94 ARG A CA 1
ATOM 745 C C . ARG A 1 94 ? 17.164 4.361 9.800 1.00 91.81 94 ARG A C 1
ATOM 747 O O . ARG A 1 94 ? 16.995 4.498 11.005 1.00 91.81 94 ARG A O 1
ATOM 754 N N . ASN A 1 95 ? 17.955 3.422 9.278 1.00 90.62 95 ASN A N 1
ATOM 755 C CA . ASN A 1 95 ? 18.580 2.328 10.039 1.00 90.62 95 ASN A CA 1
ATOM 756 C C . ASN A 1 95 ? 17.580 1.378 10.733 1.00 90.62 95 ASN A C 1
ATOM 758 O O . ASN A 1 95 ? 17.985 0.612 11.605 1.00 90.62 95 ASN A O 1
ATOM 762 N N . GLY A 1 96 ? 16.296 1.413 10.361 1.00 90.38 96 GLY A N 1
ATOM 763 C CA . GLY A 1 96 ? 15.307 0.455 10.844 1.00 90.38 96 GLY A CA 1
ATOM 764 C C . GLY A 1 96 ? 15.416 -0.898 10.135 1.00 90.38 96 GLY A C 1
ATOM 765 O O . GLY A 1 96 ? 15.990 -1.016 9.047 1.00 90.38 96 GLY A O 1
ATOM 766 N N . SER A 1 97 ? 14.837 -1.928 10.749 1.00 90.00 97 SER A N 1
ATOM 767 C CA . SER A 1 97 ? 14.790 -3.292 10.217 1.00 90.00 97 SER A CA 1
ATOM 768 C C . SER A 1 97 ? 13.396 -3.888 10.391 1.00 90.00 97 SER A C 1
ATOM 770 O O . SER A 1 97 ? 12.696 -3.563 11.345 1.00 90.00 97 SER A O 1
ATOM 772 N N . LEU A 1 98 ? 13.020 -4.785 9.476 1.00 87.88 98 LEU A N 1
ATOM 773 C CA . LEU A 1 98 ? 11.814 -5.619 9.566 1.00 87.88 98 LEU A CA 1
ATOM 774 C C . LEU A 1 98 ? 12.101 -7.014 10.146 1.00 87.88 98 LEU A C 1
ATOM 776 O O . LEU A 1 98 ? 11.247 -7.891 10.085 1.00 87.88 98 LEU A O 1
ATOM 780 N N . SER A 1 99 ? 13.314 -7.257 10.646 1.00 85.12 99 SER A N 1
ATOM 781 C CA . SER A 1 99 ? 13.648 -8.503 11.337 1.00 85.12 99 SER A CA 1
ATOM 782 C C . SER A 1 99 ? 12.887 -8.581 12.663 1.00 85.12 99 SER A C 1
ATOM 784 O O . SER A 1 99 ? 13.110 -7.731 13.528 1.00 85.12 99 SER A O 1
ATOM 786 N N . PHE A 1 100 ? 12.022 -9.586 12.796 1.00 58.72 100 PHE A N 1
ATOM 787 C CA . PHE A 1 100 ? 11.350 -9.967 14.041 1.00 58.72 100 PHE A CA 1
ATOM 788 C C . PHE A 1 100 ? 12.155 -11.037 14.781 1.00 58.72 100 PHE A C 1
ATOM 790 O O . PHE A 1 100 ? 12.793 -11.864 14.085 1.00 58.72 100 PHE A O 1
#

Sequence (100 aa):
MDAPVKILSLTLQNTENVERELSVTYYLEWVLGVGREQNAPFIITGYDQNSGALLARNVYQKDFPAHYGFLGIWTGGPENDRSWTGDRAEFIGRNGSLSF